Protein AF-A0A527GJK3-F1 (afdb_monomer_lite)

pLDDT: mean 96.22, std 2.54, range [86.44, 98.69]

Secondary structure (DSSP, 8-state):
----SSSSS---HHHHHHHHHHHTTTSSEEEEEE-SS-SS--EEEEEE-SSHIIIIIIIIS--EEEEETTEEEEE-STHHHHH--STHHHHS------S---

Sequence (102 aa):
RLIDAGAKTVGSVEAGLRMAEAAMGGLGSVSVFMDRASQQWPFTVEARSSQPVLACLGSQYAGWNLSGQDYFAMGSGPARALARVEPLFETLSYRDIASSAV

Radius of gyration: 15.47 Å; chains: 1; bounding box: 45×23×35 Å

Foldseek 3Di:
DDDDQPDPDPHDPVSVQVVLCQQLVVQKGKDWAQDPVPPPPRTDIDIDGPCCCCRPPVGNDQFDWDDDDPDTDGDGGNLCLQVVPGPSCVVVVGHDDDPDGD

Structure (mmCIF, N/CA/C/O backbone):
data_AF-A0A527GJK3-F1
#
_entry.id   AF-A0A527GJK3-F1
#
loop_
_atom_site.group_PDB
_atom_site.id
_atom_site.type_symbol
_atom_site.label_atom_id
_atom_site.label_alt_id
_atom_site.label_comp_id
_atom_site.label_asym_id
_atom_site.label_entity_id
_atom_site.label_seq_id
_atom_site.pdbx_PDB_ins_code
_atom_site.Cartn_x
_atom_site.Cartn_y
_atom_site.Cartn_z
_atom_site.occupancy
_atom_site.B_iso_or_equiv
_atom_site.auth_seq_id
_atom_site.auth_comp_id
_atom_site.auth_asym_id
_atom_site.auth_atom_id
_atom_site.pdbx_PDB_model_num
ATOM 1 N N . ARG A 1 1 ? -12.101 -7.398 8.456 1.00 94.50 1 ARG A N 1
ATOM 2 C CA . ARG A 1 1 ? -11.343 -7.984 9.597 1.00 94.50 1 ARG A CA 1
ATOM 3 C C . ARG A 1 1 ? -10.223 -7.014 9.951 1.00 94.50 1 ARG A C 1
ATOM 5 O O . ARG A 1 1 ? -9.630 -6.499 9.020 1.00 94.50 1 ARG A O 1
ATOM 12 N N . LEU A 1 2 ? -9.940 -6.763 11.233 1.00 96.19 2 LEU A N 1
ATOM 13 C CA . LEU A 1 2 ? -8.816 -5.910 11.643 1.00 96.19 2 LEU A CA 1
ATOM 14 C C . LEU A 1 2 ? -7.519 -6.730 11.723 1.00 96.19 2 LEU A C 1
ATOM 16 O O . LEU A 1 2 ? -7.525 -7.825 12.288 1.00 96.19 2 LEU A O 1
ATOM 20 N N . ILE A 1 3 ? -6.433 -6.194 11.167 1.00 97.06 3 ILE A N 1
ATOM 21 C CA . ILE A 1 3 ? -5.075 -6.736 11.271 1.00 97.06 3 ILE A CA 1
ATOM 22 C C . ILE A 1 3 ? -4.197 -5.625 11.854 1.00 97.06 3 ILE A C 1
ATOM 24 O O . ILE A 1 3 ? -4.043 -4.580 11.232 1.00 97.06 3 ILE A O 1
ATOM 28 N N . ASP A 1 4 ? -3.656 -5.834 13.054 1.00 97.38 4 ASP A N 1
ATOM 29 C CA . ASP A 1 4 ? -2.722 -4.897 13.682 1.00 97.38 4 ASP A CA 1
ATOM 30 C C . ASP A 1 4 ? -1.290 -5.206 13.226 1.00 97.38 4 ASP A C 1
ATOM 32 O O . ASP A 1 4 ? -0.726 -6.231 13.608 1.00 97.38 4 ASP A O 1
ATOM 36 N N . ALA A 1 5 ? -0.722 -4.321 12.406 1.00 96.62 5 ALA A N 1
ATOM 37 C CA . ALA A 1 5 ? 0.622 -4.459 11.848 1.00 96.62 5 ALA A CA 1
ATOM 38 C C . ALA A 1 5 ? 1.686 -3.593 12.555 1.00 96.62 5 ALA A C 1
ATOM 40 O O . ALA A 1 5 ? 2.822 -3.550 12.085 1.00 96.62 5 ALA A O 1
ATOM 41 N N . GLY A 1 6 ? 1.345 -2.896 13.651 1.00 97.62 6 GLY A N 1
ATOM 42 C CA . GLY A 1 6 ? 2.306 -2.004 14.318 1.00 97.62 6 GLY A CA 1
ATOM 43 C C . GLY A 1 6 ? 1.786 -1.113 15.454 1.00 97.62 6 GLY A C 1
ATOM 44 O O . GLY A 1 6 ? 2.564 -0.351 16.017 1.00 97.62 6 GLY A O 1
ATOM 45 N N . ALA A 1 7 ? 0.496 -1.157 15.802 1.00 96.31 7 ALA A N 1
ATOM 46 C CA . ALA A 1 7 ? -0.078 -0.327 16.863 1.00 96.31 7 ALA A CA 1
ATOM 47 C C . ALA A 1 7 ? 0.139 -0.930 18.261 1.00 96.31 7 ALA A C 1
ATOM 49 O O . ALA A 1 7 ? 0.563 -0.229 19.178 1.00 96.31 7 ALA A O 1
ATOM 50 N N . LYS A 1 8 ? -0.152 -2.225 18.443 1.00 97.94 8 LYS A N 1
ATOM 51 C CA . LYS A 1 8 ? 0.095 -2.973 19.696 1.00 97.94 8 LYS A CA 1
ATOM 52 C C . LYS A 1 8 ? 1.085 -4.120 19.515 1.00 97.94 8 LYS A C 1
ATOM 54 O O . LYS A 1 8 ? 1.307 -4.902 20.438 1.00 97.94 8 LYS A O 1
ATOM 59 N N . THR A 1 9 ? 1.661 -4.244 18.327 1.00 97.38 9 THR A N 1
ATOM 60 C CA . THR A 1 9 ? 2.645 -5.271 17.988 1.00 97.38 9 THR A CA 1
ATOM 61 C C . THR A 1 9 ? 3.880 -4.614 17.386 1.00 97.38 9 THR A C 1
ATOM 63 O O . THR A 1 9 ? 3.816 -3.485 16.912 1.00 97.38 9 THR A O 1
ATOM 66 N N . VAL A 1 10 ? 5.011 -5.318 17.403 1.00 97.94 10 VAL A N 1
ATOM 67 C CA . VAL A 1 10 ? 6.267 -4.818 16.816 1.00 97.94 10 VAL A CA 1
ATOM 68 C C . VAL A 1 10 ? 6.191 -4.748 15.283 1.00 97.94 10 VAL A C 1
ATOM 70 O O . VAL A 1 10 ? 6.877 -3.936 14.669 1.00 97.94 10 VAL A O 1
ATOM 73 N N . GLY A 1 11 ? 5.365 -5.592 14.657 1.00 97.56 11 GLY A N 1
ATOM 74 C CA . GLY A 1 11 ? 5.365 -5.782 13.209 1.00 97.56 11 GLY A CA 1
ATOM 75 C C . GLY A 1 11 ? 6.610 -6.527 12.711 1.00 97.56 11 GLY A C 1
ATOM 76 O O . GLY A 1 11 ? 7.337 -7.165 13.475 1.00 97.56 11 GLY A O 1
ATOM 77 N N . SER A 1 12 ? 6.835 -6.490 11.400 1.00 98.00 12 SER A N 1
ATOM 7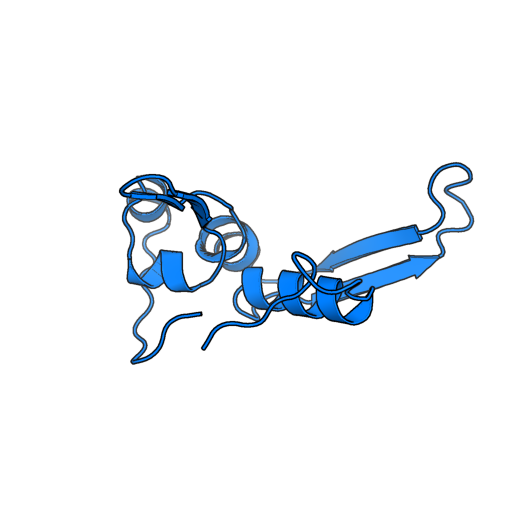8 C CA . SER A 1 12 ? 8.026 -7.046 10.750 1.00 98.00 12 SER A CA 1
ATOM 79 C C . SER A 1 12 ? 8.211 -6.437 9.361 1.00 98.00 12 SER A C 1
ATOM 81 O O . SER A 1 12 ? 7.283 -5.846 8.806 1.00 98.00 12 SER A O 1
ATOM 83 N N . VAL A 1 13 ? 9.397 -6.620 8.771 1.00 96.75 13 VAL A N 1
ATOM 84 C CA . VAL A 1 13 ? 9.658 -6.222 7.378 1.00 96.75 13 VAL A CA 1
ATOM 85 C C . VAL A 1 13 ? 8.661 -6.894 6.433 1.00 96.75 13 VAL A C 1
ATOM 87 O O . VAL A 1 13 ? 8.023 -6.212 5.641 1.00 96.75 13 VAL A O 1
ATOM 90 N N . GLU A 1 14 ? 8.440 -8.201 6.586 1.00 97.50 14 GLU A N 1
ATOM 91 C CA . GLU A 1 14 ? 7.464 -8.946 5.782 1.00 97.50 14 GLU A CA 1
ATOM 92 C C . GLU A 1 14 ? 6.037 -8.412 5.944 1.00 97.50 14 GLU A C 1
ATOM 94 O O . GLU A 1 14 ? 5.321 -8.272 4.956 1.00 97.50 14 GLU A O 1
ATOM 99 N N . ALA A 1 15 ? 5.616 -8.054 7.164 1.00 98.06 15 ALA A N 1
ATOM 100 C CA . ALA A 1 15 ? 4.305 -7.440 7.374 1.00 98.06 15 ALA A CA 1
ATOM 101 C C . ALA A 1 15 ? 4.191 -6.095 6.635 1.00 98.06 15 ALA A C 1
ATOM 103 O O . ALA A 1 15 ? 3.167 -5.833 6.005 1.00 98.06 15 ALA A O 1
ATOM 104 N N . GLY A 1 16 ? 5.251 -5.280 6.652 1.00 97.88 16 GLY A N 1
ATOM 105 C CA . GLY A 1 16 ? 5.325 -4.025 5.901 1.00 97.88 16 GLY A CA 1
ATOM 106 C C . GLY A 1 16 ? 5.259 -4.227 4.386 1.00 97.88 16 GLY A C 1
ATOM 107 O O . GLY A 1 16 ? 4.483 -3.543 3.719 1.00 97.88 16 GLY A O 1
ATOM 108 N N . LEU A 1 17 ? 6.005 -5.198 3.846 1.00 98.06 17 LEU A N 1
ATOM 109 C CA . LEU A 1 17 ? 5.970 -5.541 2.418 1.00 98.06 17 LEU A CA 1
ATOM 110 C C . LEU A 1 17 ? 4.566 -5.989 1.995 1.00 98.06 17 LEU A C 1
ATOM 112 O O . LEU A 1 17 ? 4.011 -5.450 1.040 1.00 98.06 17 LEU A O 1
ATOM 116 N N . ARG A 1 18 ? 3.936 -6.892 2.759 1.00 97.94 18 ARG A N 1
ATOM 117 C CA . ARG A 1 18 ? 2.562 -7.350 2.488 1.00 97.94 18 ARG A CA 1
ATOM 118 C C . ARG A 1 18 ? 1.535 -6.230 2.594 1.00 97.94 18 ARG A C 1
ATOM 120 O O . ARG A 1 18 ? 0.615 -6.176 1.783 1.00 97.94 18 ARG A O 1
ATOM 127 N N . MET A 1 19 ? 1.688 -5.332 3.564 1.00 97.94 19 MET A N 1
ATOM 128 C CA . MET A 1 19 ? 0.816 -4.169 3.710 1.00 97.94 19 MET A CA 1
ATOM 129 C C . MET A 1 19 ? 0.964 -3.209 2.523 1.00 97.94 19 MET A C 1
ATOM 131 O O . MET A 1 19 ? -0.041 -2.714 2.018 1.00 97.94 19 MET A O 1
ATOM 135 N N . ALA A 1 20 ? 2.186 -2.988 2.033 1.00 98.19 20 ALA A N 1
ATOM 136 C CA . ALA A 1 20 ? 2.436 -2.162 0.856 1.00 98.19 20 ALA A CA 1
ATOM 137 C C . ALA A 1 20 ? 1.859 -2.787 -0.428 1.00 98.19 20 ALA A C 1
ATOM 139 O O . ALA A 1 20 ? 1.187 -2.094 -1.190 1.00 98.19 20 ALA A O 1
ATOM 140 N N . GLU A 1 21 ? 2.045 -4.093 -0.644 1.00 98.38 21 GLU A N 1
ATOM 141 C CA . GLU A 1 21 ? 1.449 -4.820 -1.778 1.00 98.38 21 GLU A CA 1
ATOM 142 C C . GLU A 1 21 ? -0.088 -4.797 -1.731 1.00 98.38 21 GLU A C 1
ATOM 144 O O . GLU A 1 21 ? -0.744 -4.562 -2.751 1.00 98.38 21 GLU A O 1
ATOM 1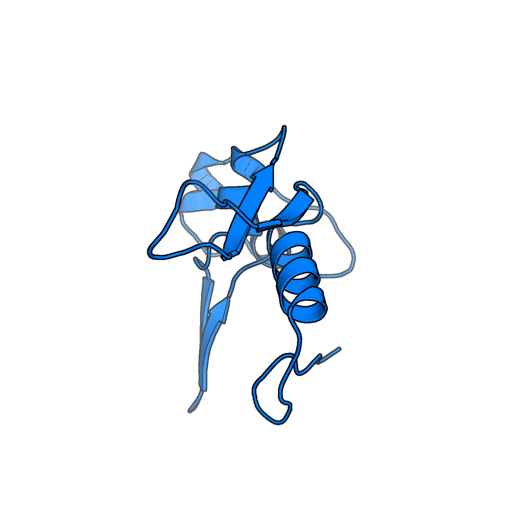49 N N . ALA A 1 22 ? -0.672 -4.975 -0.539 1.00 98.00 22 ALA A N 1
ATOM 150 C CA . ALA A 1 22 ? -2.113 -4.854 -0.330 1.00 98.00 22 ALA A CA 1
ATOM 151 C C . ALA A 1 22 ? -2.605 -3.430 -0.624 1.00 98.00 22 ALA A C 1
ATOM 153 O O . ALA A 1 22 ? -3.606 -3.260 -1.320 1.00 98.00 22 ALA A O 1
ATOM 154 N N . ALA A 1 23 ? -1.873 -2.405 -0.177 1.00 98.50 23 ALA A N 1
ATOM 155 C CA . ALA A 1 23 ? -2.185 -1.015 -0.492 1.00 98.50 23 ALA A CA 1
ATOM 156 C C . ALA A 1 23 ? -2.123 -0.746 -2.004 1.00 98.50 23 ALA A C 1
ATOM 158 O O . ALA A 1 23 ? -2.945 0.006 -2.515 1.00 98.50 23 ALA A O 1
ATOM 159 N N . MET A 1 24 ? -1.225 -1.401 -2.745 1.00 98.69 24 MET A N 1
ATOM 160 C CA . MET A 1 24 ? -1.158 -1.338 -4.215 1.00 98.69 24 MET A CA 1
ATOM 161 C C . MET A 1 24 ? -2.253 -2.156 -4.928 1.00 98.69 24 MET A C 1
ATOM 163 O O . MET A 1 24 ? -2.225 -2.274 -6.154 1.00 98.69 24 MET A O 1
ATOM 167 N N . GLY A 1 25 ? -3.205 -2.741 -4.194 1.00 97.75 25 GLY A N 1
ATOM 168 C CA . GLY A 1 25 ? -4.325 -3.495 -4.760 1.00 97.75 25 GLY A CA 1
ATOM 169 C C . GLY A 1 25 ? -3.897 -4.799 -5.437 1.00 97.75 25 GLY A C 1
ATOM 170 O O . GLY A 1 25 ? -4.586 -5.279 -6.331 1.00 97.75 25 GLY A O 1
ATOM 171 N N . GLY A 1 26 ? -2.727 -5.343 -5.076 1.00 97.12 26 GLY A N 1
ATOM 172 C CA . GLY A 1 26 ? -2.139 -6.509 -5.747 1.00 97.12 26 GLY A CA 1
ATOM 173 C C . GLY A 1 26 ? -1.625 -6.233 -7.167 1.00 97.12 26 GLY A C 1
ATOM 174 O O . GLY A 1 26 ? -1.225 -7.162 -7.864 1.00 97.12 26 GLY A O 1
ATOM 175 N N . LEU A 1 27 ? -1.607 -4.968 -7.603 1.00 98.19 27 LEU A N 1
ATOM 176 C CA . LEU A 1 27 ? -1.139 -4.547 -8.930 1.00 98.19 27 LEU A CA 1
ATOM 177 C C . LEU A 1 27 ? 0.345 -4.150 -8.945 1.00 98.19 27 LEU A C 1
ATOM 179 O O . LEU A 1 27 ? 0.833 -3.583 -9.926 1.00 98.19 27 LEU A O 1
ATOM 183 N N . GLY A 1 28 ? 1.074 -4.427 -7.867 1.00 97.62 28 GLY A N 1
ATOM 184 C CA . GLY A 1 28 ? 2.508 -4.203 -7.769 1.00 97.62 28 GLY A CA 1
ATOM 185 C C . GLY A 1 28 ? 3.177 -5.192 -6.825 1.00 97.62 28 GLY A C 1
ATOM 186 O O . GLY A 1 28 ? 2.521 -5.793 -5.978 1.00 97.62 28 GLY A O 1
ATOM 187 N N . SER A 1 29 ? 4.485 -5.351 -6.994 1.00 98.25 29 SER A N 1
ATOM 188 C CA . SER A 1 29 ? 5.343 -6.124 -6.097 1.00 98.25 29 SER A CA 1
ATOM 189 C C . SER A 1 29 ? 6.237 -5.180 -5.311 1.00 98.25 29 SER A C 1
ATOM 191 O O . SER A 1 29 ? 6.798 -4.247 -5.903 1.00 98.25 29 SER A O 1
ATOM 193 N N . VAL A 1 30 ? 6.415 -5.458 -4.022 1.00 98.31 30 VAL A N 1
ATOM 194 C CA . VAL A 1 30 ? 7.302 -4.680 -3.156 1.00 98.31 30 VAL A CA 1
ATOM 195 C C . VAL A 1 30 ? 8.324 -5.616 -2.529 1.00 98.31 30 VAL A C 1
ATOM 197 O O . VAL A 1 30 ? 7.967 -6.585 -1.866 1.00 98.31 30 VAL A O 1
ATOM 200 N N . SER A 1 31 ? 9.606 -5.333 -2.735 1.00 97.69 31 SER A N 1
ATOM 201 C CA . SER A 1 31 ? 10.706 -6.121 -2.174 1.00 97.69 31 SER A CA 1
ATOM 202 C C . SER A 1 31 ? 11.713 -5.231 -1.471 1.00 97.69 31 SER A C 1
ATOM 204 O O . SER A 1 31 ? 11.876 -4.066 -1.820 1.00 97.69 31 SER A O 1
ATOM 206 N N . VAL A 1 32 ? 12.423 -5.795 -0.500 1.00 96.38 32 VAL A N 1
ATOM 207 C CA . VAL A 1 32 ? 13.564 -5.141 0.139 1.00 96.38 32 VAL A CA 1
ATOM 208 C C . VAL A 1 32 ? 14.855 -5.793 -0.336 1.00 96.38 32 VAL A C 1
ATOM 210 O O . VAL A 1 32 ? 14.924 -7.013 -0.493 1.00 96.38 32 VAL A O 1
ATOM 213 N N . PHE A 1 33 ? 15.893 -4.994 -0.545 1.00 94.69 33 PHE A N 1
ATOM 214 C CA . PHE A 1 33 ? 17.233 -5.503 -0.804 1.00 94.69 33 PHE A CA 1
ATOM 215 C C . PHE A 1 33 ? 18.285 -4.624 -0.129 1.00 94.69 33 PHE A C 1
ATOM 217 O O . PHE A 1 33 ? 18.011 -3.500 0.298 1.00 94.69 33 PHE A O 1
ATOM 224 N N . MET A 1 34 ? 19.495 -5.173 -0.009 1.00 94.38 34 MET A N 1
ATOM 225 C CA . MET A 1 34 ? 20.640 -4.444 0.513 1.00 94.38 34 MET A CA 1
ATOM 226 C C . MET A 1 34 ? 21.395 -3.765 -0.630 1.00 94.38 34 MET A C 1
ATOM 228 O O . MET A 1 34 ? 22.106 -4.438 -1.378 1.00 94.38 34 MET A O 1
ATOM 232 N N . ASP A 1 35 ? 21.273 -2.446 -0.744 1.00 93.81 35 ASP A N 1
ATOM 233 C CA . ASP A 1 35 ? 22.087 -1.649 -1.654 1.00 93.81 35 ASP A CA 1
ATOM 234 C C . ASP A 1 35 ? 23.408 -1.263 -0.978 1.00 93.81 35 ASP A C 1
ATOM 236 O O . ASP A 1 35 ? 23.481 -0.350 -0.158 1.00 93.81 35 ASP A O 1
ATOM 240 N N . ARG A 1 36 ? 24.483 -1.966 -1.340 1.00 90.12 36 ARG A N 1
ATOM 241 C CA . ARG A 1 36 ? 25.823 -1.708 -0.795 1.00 90.12 36 ARG A CA 1
ATOM 242 C C . ARG A 1 36 ? 26.458 -0.422 -1.330 1.00 90.12 36 ARG A C 1
ATOM 244 O O . ARG A 1 36 ? 27.451 0.023 -0.755 1.00 90.12 36 ARG A O 1
ATOM 251 N N . ALA A 1 37 ? 25.927 0.158 -2.407 1.00 92.81 37 ALA A N 1
ATOM 252 C CA . ALA A 1 37 ? 26.379 1.453 -2.908 1.00 92.81 37 ALA A CA 1
ATOM 253 C C . ALA A 1 37 ? 25.795 2.610 -2.077 1.00 92.81 37 ALA A C 1
ATOM 255 O O . ALA A 1 37 ? 26.455 3.635 -1.893 1.00 92.81 37 ALA A O 1
ATOM 256 N N . SER A 1 38 ? 24.599 2.427 -1.509 1.00 90.06 38 SER A N 1
ATOM 257 C CA . SER A 1 38 ? 23.957 3.378 -0.598 1.00 90.06 38 SER A CA 1
ATOM 258 C C . SER A 1 38 ? 24.510 3.246 0.827 1.00 90.06 38 SER A C 1
ATOM 260 O O . SER A 1 38 ? 23.951 2.573 1.692 1.00 90.06 38 SER A O 1
ATOM 262 N N . GLN A 1 39 ? 25.635 3.915 1.094 1.00 86.44 39 GLN A N 1
ATOM 263 C CA . GLN A 1 39 ? 26.320 3.823 2.393 1.00 86.44 39 GLN A CA 1
ATOM 264 C C . GLN A 1 39 ? 25.482 4.333 3.576 1.00 86.44 39 GLN A C 1
ATOM 266 O O . GLN A 1 39 ? 25.636 3.838 4.689 1.00 86.44 39 GLN A O 1
ATOM 271 N N . GLN A 1 40 ? 24.606 5.317 3.353 1.00 90.69 40 GLN A N 1
ATOM 272 C CA . GLN A 1 40 ? 23.756 5.876 4.412 1.00 90.69 40 GLN A CA 1
ATOM 273 C C . GLN A 1 40 ? 22.470 5.068 4.619 1.00 90.69 40 GLN A C 1
ATOM 275 O O . GLN A 1 40 ? 21.978 4.988 5.741 1.00 90.69 40 GLN A O 1
ATOM 280 N N . TRP A 1 41 ? 21.944 4.446 3.559 1.00 88.56 41 TRP A N 1
ATOM 281 C CA . TRP A 1 41 ? 20.650 3.762 3.576 1.00 88.56 41 TRP A CA 1
ATOM 282 C C . TRP A 1 41 ? 20.755 2.426 2.839 1.00 88.56 41 TRP A C 1
ATOM 284 O O . TRP A 1 41 ? 20.248 2.295 1.723 1.00 88.56 41 TRP A O 1
ATOM 294 N N . PRO A 1 42 ? 21.429 1.425 3.433 1.00 88.81 42 PRO A N 1
ATOM 295 C CA . PRO A 1 42 ? 21.669 0.161 2.752 1.00 88.81 42 PRO A CA 1
ATOM 296 C C . PRO A 1 42 ? 20.385 -0.655 2.577 1.00 88.81 42 PRO A C 1
ATOM 298 O O . PRO A 1 42 ? 20.334 -1.512 1.708 1.00 88.81 42 PRO A O 1
ATOM 301 N N . PHE A 1 43 ? 19.335 -0.404 3.363 1.00 92.44 43 PHE A N 1
ATOM 302 C CA . PHE A 1 43 ? 18.034 -1.050 3.193 1.00 92.44 43 PHE A CA 1
ATOM 303 C C . PHE A 1 43 ? 17.169 -0.255 2.218 1.00 92.44 43 PHE A C 1
ATOM 305 O O . PHE A 1 43 ? 16.668 0.815 2.559 1.00 92.44 43 PHE A O 1
ATOM 312 N N . THR A 1 44 ? 16.978 -0.800 1.018 1.00 94.44 44 THR A N 1
ATOM 313 C CA . THR A 1 44 ? 16.185 -0.169 -0.041 1.00 94.44 44 THR A CA 1
ATOM 314 C C . THR A 1 44 ? 14.905 -0.951 -0.288 1.00 94.44 44 THR A C 1
ATOM 316 O O . THR A 1 44 ? 14.928 -2.179 -0.365 1.00 94.44 44 THR A O 1
ATOM 319 N N . VAL A 1 45 ? 13.791 -0.231 -0.434 1.00 96.00 45 VAL A N 1
ATOM 320 C CA . VAL A 1 45 ? 12.505 -0.786 -0.863 1.00 96.00 45 VAL A CA 1
ATOM 321 C C . VAL A 1 45 ? 12.337 -0.532 -2.356 1.00 96.00 45 VAL A C 1
ATOM 323 O O . VAL A 1 45 ? 12.368 0.609 -2.810 1.00 96.00 45 VAL A O 1
ATOM 326 N N . GLU A 1 46 ? 12.140 -1.600 -3.116 1.00 96.50 46 GLU A N 1
ATOM 327 C CA . GLU A 1 46 ? 11.819 -1.556 -4.535 1.00 96.50 46 GLU A CA 1
ATOM 328 C C . GLU A 1 46 ? 10.324 -1.809 -4.726 1.00 96.50 46 GLU A C 1
ATOM 330 O O . GLU A 1 46 ? 9.814 -2.845 -4.302 1.00 96.50 46 GLU A O 1
ATOM 335 N N . ALA A 1 47 ? 9.635 -0.886 -5.396 1.00 97.88 47 ALA A N 1
ATOM 336 C CA . ALA A 1 47 ? 8.251 -1.057 -5.818 1.00 97.88 47 ALA A CA 1
ATOM 337 C C . ALA A 1 47 ? 8.185 -1.129 -7.347 1.00 97.88 47 ALA A C 1
ATOM 339 O O . ALA A 1 47 ? 8.699 -0.251 -8.044 1.00 97.88 47 ALA A O 1
ATOM 340 N N . ARG A 1 48 ? 7.534 -2.166 -7.876 1.00 98.31 48 ARG A N 1
ATOM 341 C CA . ARG A 1 48 ? 7.358 -2.377 -9.320 1.00 98.31 48 ARG A CA 1
ATOM 342 C C . ARG A 1 48 ? 5.887 -2.572 -9.645 1.00 98.31 48 ARG A C 1
ATOM 344 O O . ARG A 1 48 ? 5.196 -3.322 -8.964 1.00 98.31 48 ARG A O 1
ATOM 351 N N . SER A 1 49 ? 5.412 -1.927 -10.706 1.00 98.50 49 SER A N 1
ATOM 352 C CA . SER A 1 49 ? 4.061 -2.126 -11.232 1.00 98.50 49 SER A CA 1
ATOM 353 C C . SER A 1 49 ? 4.025 -1.862 -12.733 1.00 98.50 49 SER A C 1
ATOM 355 O O . SER A 1 49 ? 4.571 -0.868 -13.208 1.00 98.50 49 SER A O 1
ATOM 357 N N . SER A 1 50 ? 3.334 -2.727 -13.474 1.00 98.44 50 SER A N 1
ATOM 358 C CA . SER A 1 50 ? 2.983 -2.492 -14.882 1.00 98.44 50 SER A CA 1
ATOM 359 C C . SER A 1 50 ? 1.663 -1.726 -15.040 1.00 98.44 50 SER A C 1
ATOM 361 O O . SER A 1 50 ? 1.266 -1.419 -16.159 1.00 98.44 50 SER A O 1
ATOM 363 N N . GLN A 1 51 ? 0.985 -1.406 -13.934 1.00 98.06 51 GLN A N 1
ATOM 364 C CA . GLN A 1 51 ? -0.250 -0.617 -13.891 1.00 98.06 51 GLN A CA 1
ATOM 365 C C . GLN A 1 51 ? -0.107 0.542 -12.886 1.00 98.06 51 GLN A C 1
ATOM 367 O O . GLN A 1 51 ? -0.910 0.660 -11.960 1.00 98.06 51 GLN A O 1
ATOM 372 N N . PRO A 1 52 ? 0.915 1.408 -13.036 1.00 97.62 52 PRO A N 1
ATOM 373 C CA . PRO A 1 52 ? 1.314 2.357 -11.996 1.00 97.62 52 PRO A CA 1
ATOM 374 C C . PRO A 1 52 ? 0.213 3.358 -11.632 1.00 97.62 52 PRO A C 1
ATOM 376 O O . PRO A 1 52 ? 0.094 3.744 -10.476 1.00 97.62 52 PRO A O 1
ATOM 379 N N . VAL A 1 53 ? -0.636 3.749 -12.586 1.00 98.00 53 VAL A N 1
ATOM 380 C CA . VAL A 1 53 ? -1.758 4.657 -12.313 1.00 98.00 53 VAL A CA 1
ATOM 381 C C . VAL A 1 53 ? -2.761 4.012 -11.351 1.00 98.00 53 VAL A C 1
ATOM 383 O O . VAL A 1 53 ? -3.111 4.611 -10.337 1.00 98.00 53 VAL A O 1
ATOM 386 N N . LEU A 1 54 ? -3.191 2.776 -11.612 1.00 98.00 54 LEU A N 1
ATOM 387 C CA . LEU A 1 54 ? -4.132 2.083 -10.729 1.00 98.00 54 LEU A CA 1
ATOM 388 C C . LEU A 1 54 ? -3.469 1.670 -9.412 1.00 98.00 54 LEU A C 1
ATOM 390 O O . LEU A 1 54 ? -4.030 1.921 -8.348 1.00 98.00 54 LEU A O 1
ATOM 394 N N . ALA A 1 55 ? -2.261 1.107 -9.470 1.00 98.44 55 ALA A N 1
ATOM 395 C CA . ALA A 1 55 ? -1.549 0.636 -8.289 1.00 98.44 55 ALA A CA 1
ATOM 396 C C . ALA A 1 55 ? -1.209 1.784 -7.328 1.00 98.44 55 ALA A C 1
ATOM 398 O O . ALA A 1 55 ? -1.504 1.696 -6.138 1.00 98.44 55 ALA A O 1
ATOM 399 N N . CYS A 1 56 ? -0.633 2.878 -7.837 1.00 98.19 56 CYS A N 1
ATOM 400 C CA . CYS A 1 56 ? -0.150 3.974 -7.002 1.00 98.19 56 CYS A CA 1
ATOM 401 C C . CYS A 1 56 ? -1.249 4.997 -6.685 1.00 98.19 56 CYS A C 1
ATOM 403 O O . CYS A 1 56 ? -1.390 5.392 -5.533 1.00 98.19 56 CYS A O 1
ATOM 405 N N . LEU A 1 57 ? -2.055 5.426 -7.665 1.00 98.12 57 LEU A N 1
ATOM 406 C CA . LEU A 1 57 ? -3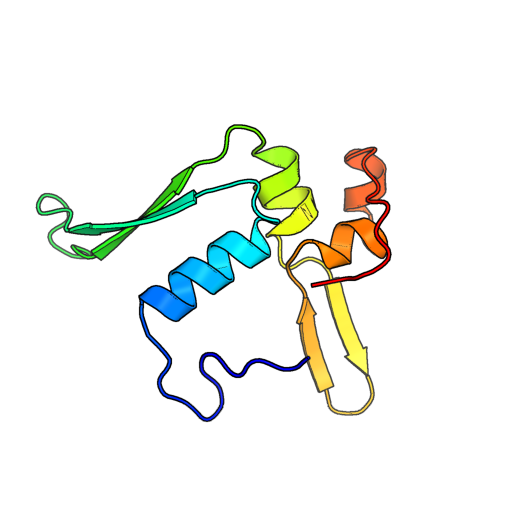.073 6.470 -7.453 1.00 98.12 57 LEU A CA 1
ATOM 407 C C . LEU A 1 57 ? -4.445 5.886 -7.114 1.00 98.12 57 LEU A C 1
ATOM 409 O O . LEU A 1 57 ? -5.081 6.320 -6.152 1.00 98.12 57 LEU A O 1
ATOM 413 N N . GLY A 1 58 ? -4.893 4.891 -7.880 1.00 97.94 58 GLY A N 1
ATOM 414 C CA . GLY A 1 58 ? -6.204 4.260 -7.696 1.00 97.94 58 GLY A CA 1
ATOM 415 C C . GLY A 1 58 ? -6.325 3.426 -6.417 1.00 97.94 58 GLY A C 1
ATOM 416 O O . GLY A 1 58 ? -7.437 3.209 -5.946 1.00 97.94 58 GLY A O 1
ATOM 417 N N . SER A 1 59 ? -5.196 2.999 -5.845 1.00 98.44 59 SER A N 1
ATOM 418 C CA . SER A 1 59 ? -5.154 2.137 -4.664 1.00 98.44 59 SER A CA 1
ATOM 419 C C . SER A 1 59 ? -4.216 2.690 -3.584 1.00 98.44 59 SER A C 1
ATOM 421 O O . SER A 1 59 ? -4.693 3.215 -2.580 1.00 98.44 59 SER A O 1
ATOM 423 N N . GLN A 1 60 ? -2.895 2.669 -3.786 1.00 98.56 60 GLN A N 1
ATOM 424 C CA . GLN A 1 60 ? -1.909 2.920 -2.719 1.00 98.56 60 GLN A CA 1
ATOM 425 C C . GLN A 1 60 ? -2.006 4.308 -2.082 1.00 98.56 60 GLN A C 1
ATOM 427 O O . GLN A 1 60 ? -1.804 4.438 -0.874 1.00 98.56 60 GLN A O 1
ATOM 432 N N . TYR A 1 61 ? -2.292 5.338 -2.876 1.00 98.06 61 TYR A N 1
ATOM 433 C CA . TYR A 1 61 ? -2.356 6.718 -2.412 1.00 98.06 61 TYR A CA 1
ATOM 434 C C . TYR A 1 61 ? -3.279 6.856 -1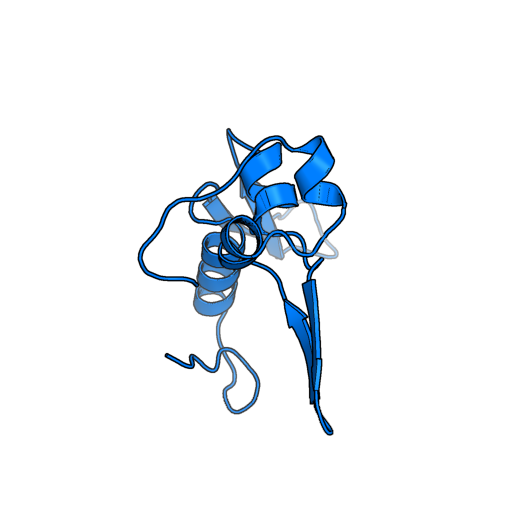.191 1.00 98.06 61 TYR A C 1
ATOM 436 O O . TYR A 1 61 ? -4.398 6.351 -1.170 1.00 98.06 61 TYR A O 1
ATOM 444 N N . ALA A 1 62 ? -2.790 7.530 -0.153 1.00 97.50 62 ALA A N 1
ATOM 445 C CA . ALA A 1 62 ? -3.533 7.774 1.078 1.00 97.50 62 ALA A CA 1
ATOM 446 C C . ALA A 1 62 ? -4.445 8.995 0.908 1.00 97.50 62 ALA A C 1
ATOM 448 O O . ALA A 1 62 ? -4.197 10.046 1.493 1.00 97.50 62 ALA A O 1
ATOM 449 N N . GLY A 1 63 ? -5.439 8.891 0.029 1.00 95.50 63 GLY A N 1
ATOM 450 C CA . GLY A 1 63 ? -6.286 10.025 -0.345 1.00 95.50 63 GLY A CA 1
ATOM 451 C C . GLY A 1 63 ? -7.634 10.084 0.374 1.00 95.50 63 GLY A C 1
ATOM 452 O O . GLY A 1 63 ? -8.284 11.129 0.374 1.00 95.50 63 GLY A O 1
ATOM 453 N N . TRP A 1 64 ? -8.056 9.000 1.032 1.00 96.88 64 TRP A N 1
ATOM 454 C CA . TRP A 1 64 ? -9.340 8.969 1.728 1.00 96.88 64 TRP A CA 1
ATOM 455 C C . TRP A 1 64 ? -9.186 9.455 3.169 1.00 96.88 64 TRP A C 1
ATOM 457 O O . TRP A 1 64 ? -8.672 8.750 4.028 1.00 96.88 64 TRP A O 1
ATOM 467 N N . ASN A 1 65 ? -9.681 10.654 3.460 1.00 96.06 65 ASN A N 1
ATOM 468 C CA . ASN A 1 65 ? -9.799 11.128 4.835 1.00 96.06 65 ASN A CA 1
ATOM 469 C C . ASN A 1 65 ? -10.937 10.395 5.580 1.00 96.06 65 ASN A C 1
ATOM 471 O O . ASN A 1 65 ? -12.111 10.560 5.238 1.00 96.06 65 ASN A O 1
ATOM 475 N N . LEU A 1 66 ? -10.592 9.594 6.590 1.00 93.94 66 LEU A N 1
ATOM 476 C CA . LEU A 1 66 ? -11.528 8.883 7.461 1.00 93.94 66 LEU A CA 1
ATOM 477 C C . LEU A 1 66 ? -11.620 9.623 8.796 1.00 93.94 66 LEU A C 1
ATOM 479 O O . LEU A 1 66 ? -10.762 9.462 9.665 1.00 93.94 66 LEU A O 1
ATOM 483 N N . SER A 1 67 ? -12.672 10.419 8.962 1.00 93.88 67 SER A N 1
ATOM 484 C CA . SER A 1 67 ? -12.935 11.173 10.187 1.00 93.88 67 SER A CA 1
ATOM 485 C C . SER A 1 67 ? -14.292 10.811 10.786 1.00 93.88 67 SER A C 1
ATOM 487 O O . SER A 1 67 ? -15.294 10.666 10.082 1.00 93.88 67 SER A O 1
ATOM 489 N N . GLY A 1 68 ? -14.331 10.655 12.108 1.00 91.38 68 GLY A N 1
ATOM 490 C CA . GLY A 1 68 ? -15.568 10.395 12.836 1.00 91.38 68 GLY A CA 1
ATOM 491 C C . GLY A 1 68 ? -15.339 10.328 14.339 1.00 91.38 68 GLY A C 1
ATOM 492 O O . GLY A 1 68 ? -14.388 9.694 14.787 1.00 91.38 68 GLY A O 1
ATOM 493 N N . GLN A 1 69 ? -16.228 10.960 15.112 1.00 90.88 69 GLN A N 1
ATOM 494 C CA . GLN A 1 69 ? -16.091 11.096 16.569 1.00 90.88 69 GLN A CA 1
ATOM 495 C C . GLN A 1 69 ? -14.679 11.595 16.938 1.00 90.88 69 GLN A C 1
ATOM 497 O O . GLN A 1 69 ? -14.263 12.639 16.440 1.00 90.88 69 GLN A O 1
ATOM 502 N N . ASP A 1 70 ? -13.940 10.823 17.736 1.00 94.38 70 ASP A N 1
ATOM 503 C CA . ASP A 1 70 ? -12.581 11.124 18.197 1.00 94.38 70 ASP A CA 1
ATOM 504 C C . ASP A 1 70 ? -11.495 10.396 17.374 1.00 94.38 70 ASP A C 1
ATOM 506 O O . ASP A 1 70 ? -10.367 10.216 17.836 1.00 94.38 70 ASP A O 1
ATOM 510 N N . TYR A 1 71 ? -11.825 9.931 16.163 1.00 94.69 71 TYR A N 1
ATOM 511 C CA . TYR A 1 71 ? -10.920 9.185 15.288 1.00 94.69 71 TYR A CA 1
ATOM 512 C C . TYR A 1 71 ? -10.626 9.929 13.984 1.00 94.69 71 TYR A C 1
ATOM 514 O O . TYR A 1 71 ? -11.517 10.472 13.324 1.00 94.69 71 TYR A O 1
ATOM 522 N N . PHE A 1 72 ? -9.355 9.885 13.592 1.00 95.81 72 PHE A N 1
ATOM 523 C CA . PHE A 1 72 ? -8.859 10.396 12.325 1.00 95.81 72 PHE A CA 1
ATOM 524 C C . PHE A 1 72 ? -7.798 9.449 11.763 1.00 95.81 72 PHE A C 1
ATOM 526 O O . PHE A 1 72 ? -6.858 9.077 12.469 1.00 95.81 72 PHE A O 1
ATOM 533 N N . ALA A 1 73 ? -7.925 9.096 10.486 1.00 96.31 73 ALA A N 1
ATOM 534 C CA . ALA A 1 73 ? -6.901 8.372 9.746 1.00 96.31 73 ALA A CA 1
ATOM 535 C C . ALA A 1 73 ? -6.938 8.711 8.254 1.00 96.31 73 ALA A C 1
ATOM 537 O O . ALA A 1 73 ? -7.966 9.111 7.708 1.00 96.31 73 ALA A O 1
ATOM 538 N N . MET A 1 74 ? -5.810 8.481 7.584 1.00 97.69 74 MET A N 1
ATOM 539 C CA . MET A 1 74 ? -5.735 8.498 6.127 1.00 97.69 74 MET A CA 1
ATOM 540 C C . MET A 1 74 ? -5.861 7.067 5.606 1.00 97.69 74 MET A C 1
ATOM 542 O O . MET A 1 74 ? -5.037 6.207 5.913 1.00 97.69 74 MET A O 1
ATOM 546 N N . GLY A 1 75 ? -6.909 6.817 4.831 1.00 97.12 75 GLY A N 1
ATOM 547 C CA . GLY A 1 75 ? -7.161 5.561 4.146 1.00 97.12 75 GLY A CA 1
ATOM 548 C C . GLY A 1 75 ? -6.399 5.483 2.825 1.00 97.12 75 GLY A C 1
ATOM 549 O O . GLY A 1 75 ? -6.526 6.361 1.969 1.00 97.12 75 GLY A O 1
ATOM 550 N N . SER A 1 76 ? -5.649 4.395 2.674 1.00 98.31 76 SER A N 1
ATOM 551 C CA . SER A 1 76 ? -5.043 3.888 1.438 1.00 98.31 76 SER A CA 1
ATOM 552 C C . SER A 1 76 ? -5.722 2.576 1.043 1.00 98.31 76 SER A C 1
ATOM 554 O O . SER A 1 76 ? -6.432 1.980 1.849 1.00 98.31 76 SER A O 1
ATOM 556 N N . GLY A 1 77 ? -5.440 2.079 -0.157 1.00 98.31 77 GLY A N 1
ATOM 557 C CA . GLY A 1 77 ? -5.799 0.726 -0.571 1.00 98.31 77 GLY A CA 1
ATOM 558 C C . GLY A 1 77 ? -6.976 0.641 -1.543 1.00 98.31 77 GLY A C 1
ATOM 559 O O . GLY A 1 77 ? -7.592 1.654 -1.894 1.00 98.31 77 GLY A O 1
ATOM 560 N N . PRO A 1 78 ? -7.288 -0.582 -1.999 1.00 98.25 78 PRO A N 1
ATOM 561 C CA . PRO A 1 78 ? -8.231 -0.821 -3.088 1.00 98.25 78 PRO A CA 1
ATOM 562 C C . PRO A 1 78 ? -9.674 -0.458 -2.720 1.00 98.25 78 PRO A C 1
ATOM 564 O O . PRO A 1 78 ? -10.450 -0.104 -3.610 1.00 98.25 78 PRO A O 1
ATOM 567 N N . ALA A 1 79 ? -10.038 -0.432 -1.428 1.00 98.12 79 ALA A N 1
ATOM 568 C CA . ALA A 1 79 ? -11.343 0.070 -0.984 1.00 98.12 79 ALA A CA 1
ATOM 569 C C . ALA A 1 79 ? -11.669 1.481 -1.513 1.00 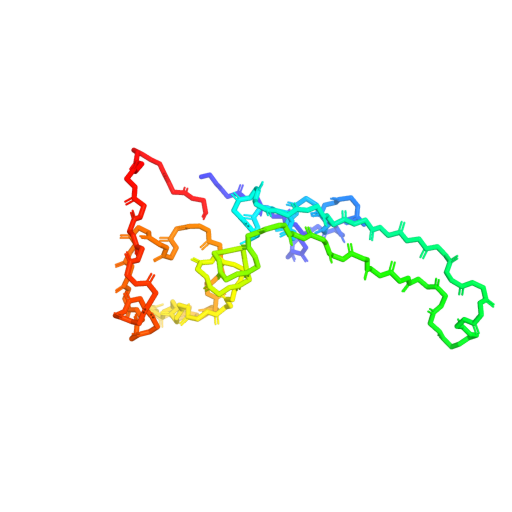98.12 79 ALA A C 1
ATOM 571 O O . ALA A 1 79 ? -12.838 1.799 -1.754 1.00 98.12 79 ALA A O 1
ATOM 572 N N . ARG A 1 80 ? -10.649 2.316 -1.755 1.00 98.00 80 ARG A N 1
ATOM 573 C CA . ARG A 1 80 ? -10.819 3.658 -2.328 1.00 98.00 80 ARG A CA 1
ATOM 574 C C . ARG A 1 80 ? -11.471 3.624 -3.710 1.00 98.00 80 ARG A C 1
ATOM 576 O O . ARG A 1 80 ? -12.337 4.449 -3.988 1.00 98.00 80 ARG A O 1
ATOM 583 N N . ALA A 1 81 ? -11.134 2.641 -4.547 1.00 97.75 81 ALA A N 1
ATOM 584 C CA . ALA A 1 81 ? -11.700 2.493 -5.889 1.00 97.75 81 ALA A CA 1
ATOM 585 C C . ALA A 1 81 ? -13.158 1.999 -5.902 1.00 97.75 81 ALA A C 1
ATOM 587 O O . ALA A 1 81 ? -13.856 2.177 -6.906 1.00 97.75 81 ALA A O 1
ATOM 588 N N . LEU A 1 82 ? -13.632 1.425 -4.790 1.00 97.44 82 LEU A N 1
ATOM 589 C CA . LEU A 1 82 ? -15.047 1.120 -4.562 1.00 97.44 82 LEU A CA 1
ATOM 590 C C . LEU A 1 82 ? -15.804 2.359 -4.067 1.00 97.44 82 LEU A C 1
ATOM 592 O O . LEU A 1 82 ? -16.883 2.665 -4.578 1.00 97.44 82 LEU A O 1
ATOM 596 N N . ALA A 1 83 ? -15.232 3.072 -3.090 1.00 96.56 83 ALA A N 1
ATOM 597 C CA . ALA A 1 83 ? -15.870 4.212 -2.435 1.00 96.56 83 ALA A CA 1
ATOM 598 C C . ALA A 1 83 ? -15.907 5.475 -3.313 1.00 96.56 83 ALA A C 1
ATOM 600 O O . ALA A 1 83 ? -16.919 6.171 -3.336 1.00 96.56 83 ALA A O 1
ATOM 601 N N . ARG A 1 84 ? -14.817 5.761 -4.041 1.00 96.44 84 ARG A N 1
ATOM 602 C CA . ARG A 1 84 ? -14.650 6.902 -4.964 1.00 96.44 84 ARG A CA 1
ATOM 603 C C . ARG A 1 84 ? -15.074 8.256 -4.378 1.00 96.44 84 ARG A C 1
ATOM 605 O O . ARG A 1 84 ? -15.662 9.078 -5.070 1.00 96.44 84 ARG A O 1
ATOM 612 N N . VAL A 1 85 ? -14.759 8.495 -3.107 1.00 95.62 85 VAL A N 1
ATOM 613 C CA . VAL A 1 85 ? -15.101 9.748 -2.404 1.00 95.62 85 VAL A CA 1
ATOM 614 C C . VAL A 1 85 ? -14.137 10.902 -2.705 1.00 95.62 85 VAL A C 1
ATOM 616 O O . VAL A 1 85 ? -14.329 12.016 -2.231 1.00 95.62 85 VAL A O 1
ATOM 619 N N . GLU A 1 86 ? -13.084 10.638 -3.478 1.00 95.69 86 GLU A N 1
ATOM 620 C CA . GLU A 1 86 ? -12.032 11.596 -3.811 1.00 95.69 86 GLU A CA 1
ATOM 621 C C . GLU A 1 86 ? -12.187 12.106 -5.253 1.00 95.69 86 GLU A C 1
ATOM 623 O O . GLU A 1 86 ? -12.419 11.286 -6.150 1.00 95.69 86 GLU A O 1
ATOM 628 N N . PRO A 1 87 ? -11.922 13.402 -5.527 1.00 94.94 87 PRO A N 1
ATOM 629 C CA . PRO A 1 87 ? -11.965 13.959 -6.886 1.00 94.94 87 PRO A CA 1
ATOM 630 C C . PRO A 1 87 ? -11.051 13.237 -7.884 1.00 94.94 87 PRO A C 1
ATOM 632 O O . PRO A 1 87 ? -11.329 13.187 -9.077 1.00 94.94 87 PRO A O 1
ATOM 635 N N . LEU A 1 88 ? -9.968 12.617 -7.399 1.00 96.00 88 LEU A N 1
ATOM 636 C CA . LEU A 1 88 ? -9.047 11.815 -8.207 1.00 96.00 88 LEU A CA 1
ATOM 637 C C . LEU A 1 88 ? -9.774 10.780 -9.082 1.00 96.00 88 LEU A C 1
ATOM 639 O O . LEU A 1 88 ? -9.377 10.536 -10.223 1.00 96.00 88 LEU A O 1
ATOM 643 N N . PHE A 1 89 ? -10.845 10.175 -8.567 1.00 96.56 89 PHE A N 1
ATOM 644 C CA . PHE A 1 89 ? -11.577 9.139 -9.286 1.00 96.56 89 PHE A CA 1
ATOM 645 C C . PHE A 1 89 ? -12.461 9.673 -10.417 1.00 96.56 89 PHE A C 1
ATOM 647 O O . PHE A 1 89 ? -12.932 8.869 -11.224 1.00 96.56 89 PHE A O 1
ATOM 654 N N . GLU A 1 90 ? -12.676 10.985 -10.514 1.00 94.62 90 GLU A N 1
ATOM 655 C CA . GLU A 1 90 ? -13.274 11.625 -11.693 1.00 94.62 90 GLU A CA 1
ATOM 656 C C . GLU A 1 90 ? -12.286 11.604 -12.867 1.00 94.62 90 GLU A C 1
ATOM 658 O O . GLU A 1 90 ? -12.674 11.323 -13.999 1.00 94.62 90 GLU A O 1
ATOM 663 N N . THR A 1 91 ? -10.992 11.782 -12.585 1.00 96.12 91 THR A N 1
ATOM 664 C CA . THR A 1 91 ? -9.917 11.731 -13.586 1.00 96.12 91 THR A CA 1
ATOM 665 C C . THR A 1 91 ? -9.566 10.299 -13.992 1.00 96.12 91 THR A C 1
ATOM 667 O O . THR A 1 91 ? -9.379 10.019 -15.175 1.00 96.12 91 THR A O 1
ATOM 670 N N . LEU A 1 92 ? -9.475 9.368 -13.032 1.00 93.81 92 LEU A N 1
ATOM 671 C CA . LEU A 1 92 ? -8.990 8.004 -13.296 1.00 93.81 92 LEU A CA 1
ATOM 672 C C . LEU A 1 92 ? -9.945 7.137 -14.130 1.00 93.81 92 LEU A C 1
ATOM 674 O O . LEU A 1 92 ? -9.525 6.082 -14.596 1.00 93.81 92 LEU A O 1
ATOM 678 N N . SER A 1 93 ? -11.209 7.544 -14.308 1.00 89.12 93 SER A N 1
ATOM 679 C CA . SER A 1 93 ? -12.243 6.795 -15.054 1.00 89.12 93 SER A CA 1
ATOM 680 C C . SER A 1 93 ? -12.340 5.299 -14.692 1.00 89.12 93 SER A C 1
ATOM 682 O O . SER A 1 93 ? -12.839 4.491 -15.471 1.00 89.12 93 SER A O 1
ATOM 684 N N . TYR A 1 94 ? -11.872 4.926 -13.498 1.00 95.50 94 TYR A N 1
ATOM 685 C CA . TYR A 1 94 ? -11.844 3.566 -12.979 1.00 95.50 94 TYR A CA 1
ATOM 686 C C . TYR A 1 94 ? -12.787 3.457 -11.786 1.00 95.50 94 TYR A C 1
ATOM 688 O O . TYR A 1 94 ? -12.842 4.341 -10.923 1.00 95.50 94 TYR A O 1
ATOM 696 N N . ARG A 1 95 ? -13.521 2.349 -11.738 1.00 95.56 95 ARG A N 1
ATOM 697 C CA . ARG A 1 95 ? -14.364 1.958 -10.617 1.00 95.56 95 ARG A CA 1
ATOM 698 C C . ARG A 1 95 ? -14.245 0.460 -10.444 1.00 95.56 95 ARG A C 1
ATOM 700 O O . ARG A 1 95 ? -14.466 -0.280 -11.399 1.00 95.56 95 ARG A O 1
ATOM 707 N N . ASP A 1 96 ? -13.944 0.046 -9.226 1.00 97.12 96 ASP A N 1
ATOM 708 C CA . ASP A 1 96 ? -13.902 -1.370 -8.912 1.00 97.12 96 ASP A CA 1
ATOM 709 C C . ASP A 1 96 ? -15.320 -1.933 -8.698 1.00 97.12 96 ASP A C 1
ATOM 711 O O . ASP A 1 96 ? -16.254 -1.202 -8.340 1.00 97.12 96 ASP A O 1
ATOM 715 N N . ILE A 1 97 ? -15.493 -3.232 -8.935 1.00 97.19 97 ILE A N 1
ATOM 716 C CA . ILE A 1 97 ? -16.749 -3.958 -8.717 1.00 97.19 97 ILE A CA 1
ATOM 717 C C . ILE A 1 97 ? -16.416 -5.227 -7.937 1.00 97.19 97 ILE A C 1
ATOM 719 O O . ILE A 1 97 ? -16.070 -6.258 -8.509 1.00 97.19 97 ILE A O 1
ATOM 723 N N . ALA A 1 98 ? -16.551 -5.151 -6.616 1.00 96.75 98 ALA A N 1
ATOM 724 C CA . ALA A 1 98 ? -16.252 -6.254 -5.716 1.00 96.75 98 ALA A CA 1
ATOM 725 C C . ALA A 1 98 ? -17.293 -6.355 -4.595 1.00 96.75 98 ALA A C 1
ATOM 727 O O . ALA A 1 98 ? -17.854 -5.358 -4.143 1.00 96.75 98 ALA A O 1
ATOM 728 N N . SER A 1 99 ? -17.527 -7.575 -4.109 1.00 97.25 99 SER A N 1
ATOM 729 C CA . SER A 1 99 ? -18.373 -7.849 -2.939 1.00 97.25 99 SER A CA 1
ATOM 730 C C . SER A 1 99 ? -17.627 -7.693 -1.608 1.00 97.25 99 SER A C 1
ATOM 732 O O . SER A 1 99 ? -18.159 -8.014 -0.547 1.00 97.25 99 SER A O 1
ATOM 734 N N . SER A 1 100 ? -16.359 -7.288 -1.640 1.00 96.06 100 SER A N 1
ATOM 735 C CA . SER A 1 100 ? -15.500 -7.132 -0.466 1.00 96.06 100 SER A CA 1
ATOM 736 C C . SER A 1 100 ? -14.513 -5.994 -0.693 1.00 96.06 100 SER A C 1
ATOM 738 O O . SER A 1 100 ? -14.118 -5.738 -1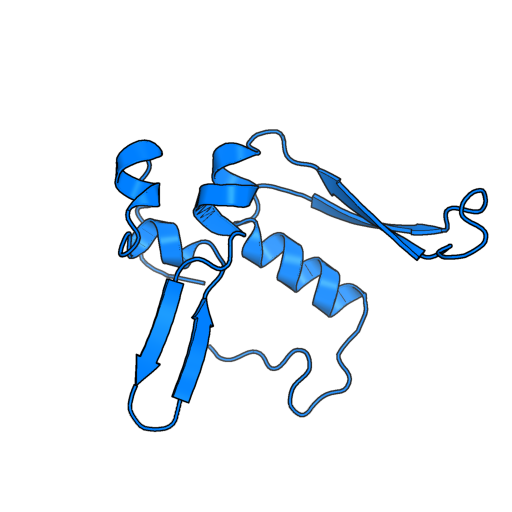.825 1.00 96.06 100 SER A O 1
ATOM 740 N N . ALA A 1 101 ? -14.128 -5.327 0.393 1.00 96.75 101 ALA A N 1
ATOM 741 C CA . ALA A 1 101 ? -13.188 -4.214 0.398 1.00 96.75 101 ALA A CA 1
ATOM 742 C C . ALA A 1 101 ? -12.034 -4.520 1.362 1.00 96.75 101 ALA A C 1
ATOM 744 O O . ALA A 1 101 ? -12.245 -5.176 2.390 1.00 96.75 101 ALA A O 1
ATOM 745 N N . VAL A 1 102 ? -10.837 -4.050 1.009 1.00 94.56 102 VAL A N 1
ATOM 746 C CA . VAL A 1 102 ? -9.600 -4.169 1.794 1.00 94.56 102 VAL A CA 1
ATOM 747 C C . VAL A 1 102 ? -9.009 -2.787 1.990 1.00 94.56 102 VAL A C 1
ATOM 749 O O . VAL A 1 102 ? -8.942 -2.042 0.982 1.00 94.56 102 VAL A O 1
#